Protein AF-A0A2P7QR66-F1 (afdb_monomer_lite)

Organism: NCBI:txid2116704

Secondary structure (DSSP, 8-state):
---------HHHHHHHHHHHHHHHHHHHHHHHHHHHHHHHHTSS-S--PPPPEEEEEEE--SSSPEEEEEETTTEEEEE-TT-EEEEEEETTS-EEEEEETTTEEEEEETT-TTSPPEEEEETT-------

Foldseek 3Di:
DDDPPDPPPPVNVVVVVVVVVVVVVVVVVVVVVVVVVVVVVVPPPPPVPPFDKDKDKDFACDPAWAWEAWPDVGDIDTAGHQWIKIKIAGPPFDKDWDADPPRYIYIYTHPDPPDTIDIDIPPPDRNPDDD

Radius of gyration: 33.75 Å; chains: 1; bounding box: 86×28×91 Å

Sequence (131 aa):
MGGLFGEVSSAGLAIAASVVLALLVAAVLAIRRQDRASTADHESHLSAAPPTRMQIPIRNSSSAPLTLFIEPICDQYEIPVGGEAIVTLRMDADHMLDWHEENWLSLWDGGVISCPAQVKVAKDRPWVGRE

pLDDT: mean 74.59, std 16.83, range [39.44, 95.69]

Structure (mmCIF, N/CA/C/O backbone):
data_AF-A0A2P7QR66-F1
#
_entry.id   AF-A0A2P7QR66-F1
#
loop_
_atom_site.group_PDB
_atom_site.id
_atom_site.type_symbol
_atom_site.label_atom_id
_atom_site.label_alt_id
_atom_site.label_comp_id
_atom_site.label_asym_id
_atom_site.label_entity_id
_atom_site.label_seq_id
_atom_site.pdbx_PDB_ins_code
_atom_site.Cartn_x
_atom_site.Cartn_y
_atom_site.Cartn_z
_atom_site.occupancy
_atom_site.B_iso_or_equiv
_atom_site.auth_seq_id
_atom_site.auth_comp_id
_atom_site.auth_asym_id
_atom_site.auth_atom_id
_atom_site.pdbx_PDB_model_num
ATOM 1 N N . MET A 1 1 ? 64.919 0.291 -76.359 1.00 46.59 1 MET A N 1
ATOM 2 C CA . MET A 1 1 ? 64.652 -0.037 -74.943 1.00 46.59 1 MET A CA 1
ATOM 3 C C . MET A 1 1 ? 64.729 1.255 -74.147 1.00 46.59 1 MET A C 1
ATOM 5 O O . MET A 1 1 ? 65.798 1.837 -74.081 1.00 46.59 1 MET A O 1
ATOM 9 N N . GLY A 1 2 ? 63.601 1.735 -73.629 1.00 39.44 2 GLY A N 1
ATOM 10 C CA . GLY A 1 2 ? 63.510 2.931 -72.790 1.00 39.44 2 GLY A CA 1
ATOM 11 C C . GLY A 1 2 ? 62.143 2.915 -72.120 1.00 39.44 2 GLY A C 1
ATOM 12 O O . GLY A 1 2 ? 61.134 3.074 -72.800 1.00 39.44 2 GLY A O 1
ATOM 13 N N . GLY A 1 3 ? 62.118 2.551 -70.838 1.00 41.59 3 GLY A N 1
ATOM 14 C CA . GLY A 1 3 ? 60.903 2.261 -70.084 1.00 41.59 3 GLY A CA 1
ATOM 15 C C . GLY A 1 3 ? 60.075 3.511 -69.807 1.00 41.59 3 GLY A C 1
ATOM 16 O O . GLY A 1 3 ? 60.584 4.505 -69.301 1.00 41.59 3 GLY A O 1
ATOM 17 N N . LEU A 1 4 ? 58.783 3.419 -70.114 1.00 45.91 4 LEU A N 1
ATOM 18 C CA . LEU A 1 4 ? 57.741 4.336 -69.667 1.00 45.91 4 LEU A CA 1
ATOM 19 C C . LEU A 1 4 ? 57.423 4.035 -68.194 1.00 45.91 4 LEU A C 1
ATOM 21 O O . LEU A 1 4 ? 56.492 3.290 -67.901 1.00 45.91 4 LEU A O 1
ATOM 25 N N . PHE A 1 5 ? 58.199 4.586 -67.264 1.00 48.00 5 PHE A N 1
ATOM 26 C CA . PHE A 1 5 ? 57.738 4.757 -65.886 1.00 48.00 5 PHE A CA 1
ATOM 27 C C . PHE A 1 5 ? 57.303 6.209 -65.731 1.00 48.00 5 PHE A C 1
ATOM 29 O O . PHE A 1 5 ? 58.129 7.109 -65.614 1.00 48.00 5 PHE A O 1
ATOM 36 N N . GLY A 1 6 ? 55.991 6.432 -65.818 1.00 47.09 6 GLY A N 1
ATOM 37 C CA . GLY A 1 6 ? 55.390 7.725 -65.526 1.00 47.09 6 GLY A CA 1
ATOM 38 C C . GLY A 1 6 ? 55.611 8.077 -64.058 1.00 47.09 6 GLY A C 1
ATOM 39 O O . GLY A 1 6 ? 55.243 7.307 -63.172 1.00 47.09 6 GLY A O 1
ATOM 40 N N . GLU A 1 7 ? 56.217 9.237 -63.813 1.00 49.03 7 GLU A N 1
ATOM 41 C CA . GLU A 1 7 ? 56.254 9.877 -62.502 1.00 49.03 7 GLU A CA 1
ATOM 42 C C . GLU A 1 7 ? 54.821 10.069 -61.994 1.00 49.03 7 GLU A C 1
ATOM 44 O O . GLU A 1 7 ? 54.069 10.920 -62.472 1.00 49.03 7 GLU A O 1
ATOM 49 N N . VAL A 1 8 ? 54.426 9.269 -61.006 1.00 54.41 8 VAL A N 1
ATOM 50 C CA . VAL A 1 8 ? 53.215 9.538 -60.235 1.00 54.41 8 VAL A CA 1
ATOM 51 C C . VAL A 1 8 ? 53.566 10.682 -59.289 1.00 54.41 8 VAL A C 1
ATOM 53 O O . VAL A 1 8 ? 54.230 10.476 -58.275 1.00 54.41 8 VAL A O 1
ATOM 56 N N . SER A 1 9 ? 53.181 11.907 -59.652 1.00 58.03 9 SER A N 1
ATOM 57 C CA . SER A 1 9 ? 53.384 13.086 -58.805 1.00 58.03 9 SER A CA 1
ATOM 58 C C . SER A 1 9 ? 52.826 12.825 -57.400 1.00 58.03 9 SER A C 1
ATOM 60 O O . SER A 1 9 ? 51.714 12.311 -57.250 1.00 58.03 9 SER A O 1
ATOM 62 N N . SER A 1 10 ? 53.577 13.204 -56.363 1.00 56.72 10 SER A N 1
ATOM 63 C CA . SER A 1 10 ? 53.190 13.064 -54.949 1.00 56.72 10 SER A CA 1
ATOM 64 C C . SER A 1 10 ? 51.823 13.690 -54.635 1.00 56.72 10 SER A C 1
ATOM 66 O O . SER A 1 10 ? 51.105 13.202 -53.761 1.00 56.72 10 SER A O 1
ATOM 68 N N . ALA A 1 11 ? 51.414 14.705 -55.403 1.00 56.72 11 ALA A N 1
ATOM 69 C CA . ALA A 1 11 ? 50.083 15.302 -55.341 1.00 56.72 11 ALA A CA 1
ATOM 70 C C . ALA A 1 11 ? 48.966 14.327 -55.766 1.00 56.72 11 ALA A C 1
ATOM 72 O O . ALA A 1 11 ? 47.915 14.282 -55.130 1.00 56.72 11 ALA A O 1
ATOM 73 N N . GLY A 1 12 ? 49.194 13.495 -56.788 1.00 53.44 12 GLY A N 1
ATOM 74 C CA . GLY A 1 12 ? 48.240 12.472 -57.229 1.00 53.44 12 GLY A CA 1
ATOM 75 C C . GLY A 1 12 ? 48.064 11.349 -56.202 1.00 53.44 12 GLY A C 1
ATOM 76 O O . GLY A 1 12 ? 46.947 10.885 -55.976 1.00 53.44 12 GLY A O 1
ATOM 77 N N . LEU A 1 13 ? 49.148 10.977 -55.512 1.00 58.84 13 LEU A N 1
ATOM 78 C CA . LEU A 1 13 ? 49.116 9.985 -54.433 1.00 58.84 13 LEU A CA 1
ATOM 79 C C . LEU A 1 13 ? 48.355 10.506 -53.197 1.00 58.84 13 LEU A C 1
ATOM 81 O O . LEU A 1 13 ? 47.575 9.771 -52.592 1.00 58.84 13 LEU A O 1
ATOM 85 N N . ALA A 1 14 ? 48.535 11.786 -52.854 1.00 59.72 14 ALA A N 1
ATOM 86 C CA . ALA A 1 14 ? 47.857 12.434 -51.730 1.00 59.72 14 ALA A CA 1
ATOM 87 C C . ALA A 1 14 ? 46.343 12.598 -51.959 1.00 59.72 14 ALA A C 1
ATOM 89 O O . ALA A 1 14 ? 45.548 12.412 -51.033 1.00 59.72 14 ALA A O 1
ATOM 90 N N . ILE A 1 15 ? 45.924 12.889 -53.195 1.00 61.78 15 ILE A N 1
ATOM 91 C CA . ILE A 1 15 ? 44.501 12.971 -53.558 1.00 61.78 15 ILE A CA 1
ATOM 92 C C . ILE A 1 15 ? 43.863 11.578 -53.499 1.00 61.78 15 ILE A C 1
ATOM 94 O O . ILE A 1 15 ? 42.804 11.416 -52.892 1.00 61.78 15 ILE A O 1
ATOM 98 N N . ALA A 1 16 ? 44.528 10.556 -54.047 1.00 63.94 16 ALA A N 1
ATOM 99 C CA . ALA A 1 16 ? 44.037 9.180 -54.006 1.00 63.94 16 ALA A CA 1
ATOM 100 C C . ALA A 1 16 ? 43.877 8.660 -52.565 1.00 63.94 16 ALA A C 1
ATOM 102 O O . ALA A 1 16 ? 42.833 8.103 -52.225 1.00 63.94 16 ALA A O 1
ATOM 103 N N . ALA A 1 17 ? 44.857 8.908 -51.689 1.00 69.50 17 ALA A N 1
ATOM 104 C CA . ALA A 1 17 ? 44.780 8.530 -50.277 1.00 69.50 17 ALA A CA 1
ATOM 105 C C . ALA A 1 17 ? 43.616 9.225 -49.543 1.00 69.50 17 ALA A C 1
ATOM 107 O O . ALA A 1 17 ? 42.920 8.601 -48.741 1.00 69.50 17 ALA A O 1
ATOM 108 N N . SER A 1 18 ? 43.367 10.500 -49.859 1.00 71.12 18 SER A N 1
ATOM 109 C CA . SER A 1 18 ? 42.292 11.291 -49.246 1.00 71.12 18 SER A CA 1
ATOM 110 C C . SER A 1 18 ? 40.900 10.789 -49.646 1.00 71.12 18 SER A C 1
ATOM 112 O O . SER A 1 18 ? 40.006 10.703 -48.804 1.00 71.12 18 SER A O 1
ATOM 114 N N . VAL A 1 19 ? 40.720 10.394 -50.912 1.00 75.00 19 VAL A N 1
ATOM 115 C CA . VAL A 1 19 ? 39.463 9.804 -51.407 1.00 75.00 19 VAL A CA 1
ATOM 116 C C . VAL A 1 19 ? 39.201 8.446 -50.755 1.00 75.00 19 VAL A C 1
ATOM 118 O O . VAL A 1 19 ? 38.082 8.181 -50.318 1.00 75.00 19 VAL A O 1
ATOM 121 N N . VAL A 1 20 ? 40.229 7.602 -50.624 1.00 79.00 20 VAL A N 1
ATOM 122 C CA . VAL A 1 20 ? 40.101 6.290 -49.969 1.00 79.00 20 VAL A CA 1
ATOM 123 C C . VAL A 1 20 ? 39.724 6.445 -48.495 1.00 79.00 20 VAL A C 1
ATOM 125 O O . VAL A 1 20 ? 38.810 5.769 -48.025 1.00 79.00 20 VAL A O 1
ATOM 128 N N . LEU A 1 21 ? 40.360 7.371 -47.771 1.00 81.62 21 LEU A N 1
ATOM 129 C CA . LEU A 1 21 ? 40.027 7.634 -46.371 1.00 81.62 21 LEU A CA 1
ATOM 130 C C . LEU A 1 21 ? 38.582 8.132 -46.213 1.00 81.62 21 LEU A C 1
ATOM 132 O O . LEU A 1 21 ? 37.865 7.653 -45.337 1.00 81.62 21 LEU A O 1
ATOM 136 N N . ALA A 1 22 ? 38.129 9.040 -47.081 1.00 82.81 22 ALA A N 1
ATOM 137 C CA . ALA A 1 22 ? 36.758 9.545 -47.054 1.00 82.81 22 ALA A CA 1
ATOM 138 C C . ALA A 1 22 ? 35.720 8.435 -47.305 1.00 82.81 22 ALA A C 1
ATOM 140 O O . ALA A 1 22 ? 34.705 8.373 -46.609 1.00 82.81 22 ALA A O 1
ATOM 141 N N . LEU A 1 23 ? 35.993 7.521 -48.244 1.00 85.31 23 LEU A N 1
ATOM 142 C CA . LEU A 1 23 ? 35.129 6.369 -48.522 1.00 85.31 23 LEU A CA 1
ATOM 143 C C . LEU A 1 23 ? 35.084 5.383 -47.348 1.00 85.31 23 LEU A C 1
ATOM 145 O O . LEU A 1 23 ? 34.005 4.908 -46.997 1.00 85.31 23 LEU A O 1
ATOM 149 N N . LEU A 1 24 ? 36.221 5.118 -46.698 1.00 86.94 24 LEU A N 1
ATOM 150 C CA . LEU A 1 24 ? 36.275 4.260 -45.509 1.00 86.94 24 LEU A CA 1
ATOM 151 C C . LEU A 1 24 ? 35.491 4.866 -44.339 1.00 86.94 24 LEU A C 1
ATOM 153 O O . LEU A 1 24 ? 34.721 4.165 -43.685 1.00 86.94 24 LEU A O 1
ATOM 157 N N . VAL A 1 25 ? 35.627 6.173 -44.103 1.00 86.62 25 VAL A N 1
ATOM 158 C CA . VAL A 1 25 ? 34.867 6.884 -43.064 1.00 86.62 25 VAL A CA 1
ATOM 159 C C . VAL A 1 25 ? 33.367 6.838 -43.361 1.00 86.62 25 VAL A C 1
ATOM 161 O O . VAL A 1 25 ? 32.578 6.532 -42.467 1.00 86.62 25 VAL A O 1
ATOM 164 N N . ALA A 1 26 ? 32.959 7.076 -44.610 1.00 84.38 26 ALA A N 1
ATOM 165 C CA . ALA A 1 26 ? 31.559 6.992 -45.017 1.00 84.38 26 ALA A CA 1
ATOM 166 C C . ALA A 1 26 ? 30.990 5.572 -44.850 1.00 84.38 26 ALA A C 1
ATOM 168 O O . ALA A 1 26 ? 29.879 5.421 -44.344 1.00 84.38 26 ALA A O 1
ATOM 169 N N . ALA A 1 27 ? 31.763 4.538 -45.195 1.00 84.38 27 ALA A N 1
ATOM 170 C CA . ALA A 1 27 ? 31.373 3.142 -45.012 1.00 84.38 27 ALA A CA 1
ATOM 171 C C . ALA A 1 27 ? 31.209 2.781 -43.527 1.00 84.38 27 ALA A C 1
ATOM 173 O O . ALA A 1 27 ? 30.191 2.208 -43.142 1.00 84.38 27 ALA A O 1
ATOM 174 N N . VAL A 1 28 ? 32.150 3.183 -42.666 1.00 82.50 28 VAL A N 1
ATOM 175 C CA . VAL A 1 28 ? 32.052 2.966 -41.211 1.00 82.50 28 VAL A CA 1
ATOM 176 C C . VAL A 1 28 ? 30.841 3.696 -40.623 1.00 82.50 28 VAL A C 1
ATOM 178 O O . VAL A 1 28 ? 30.130 3.144 -39.783 1.00 82.50 28 VAL A O 1
ATOM 181 N N . LEU A 1 29 ? 30.567 4.925 -41.070 1.00 78.31 29 LEU A N 1
ATOM 182 C CA . LEU A 1 29 ? 29.389 5.680 -40.639 1.00 78.31 29 LEU A CA 1
ATOM 183 C C . LEU A 1 29 ? 28.080 5.042 -41.124 1.00 78.31 29 LEU A C 1
ATOM 185 O O . LEU A 1 29 ? 27.108 5.038 -40.371 1.00 78.31 29 LEU A O 1
ATOM 189 N N . ALA A 1 30 ? 28.048 4.488 -42.338 1.00 75.00 30 ALA A N 1
ATOM 190 C CA . ALA A 1 30 ? 26.890 3.776 -42.869 1.00 75.00 30 ALA A CA 1
ATOM 191 C C . ALA A 1 30 ? 26.609 2.485 -42.083 1.00 75.00 30 ALA A C 1
ATOM 193 O O . ALA A 1 30 ? 25.475 2.274 -41.661 1.00 75.00 30 ALA A O 1
ATOM 194 N N . ILE A 1 31 ? 27.644 1.692 -41.783 1.00 74.25 31 ILE A N 1
ATOM 195 C CA . ILE A 1 31 ? 27.526 0.474 -40.964 1.00 74.25 31 ILE A CA 1
ATOM 196 C C . ILE A 1 31 ? 27.013 0.820 -39.557 1.00 74.25 31 ILE A C 1
ATOM 198 O O . ILE A 1 31 ? 26.042 0.230 -39.095 1.00 74.25 31 ILE A O 1
ATOM 202 N N . ARG A 1 32 ? 27.571 1.853 -38.905 1.00 68.06 32 ARG A N 1
ATOM 203 C CA . ARG A 1 32 ? 27.092 2.311 -37.584 1.00 68.06 32 ARG A CA 1
ATOM 204 C C . ARG A 1 32 ? 25.657 2.848 -37.603 1.00 68.06 32 ARG A C 1
ATOM 206 O O . ARG A 1 32 ? 24.965 2.760 -36.591 1.00 68.06 32 ARG A O 1
ATOM 213 N N . ARG A 1 33 ? 25.208 3.445 -38.713 1.00 66.19 33 ARG A N 1
ATOM 214 C CA . ARG A 1 33 ? 23.804 3.859 -38.882 1.00 66.19 33 ARG A CA 1
ATOM 215 C C . ARG A 1 33 ? 22.885 2.652 -39.030 1.00 66.19 33 ARG A C 1
ATOM 217 O O . ARG A 1 33 ? 21.797 2.677 -38.470 1.00 66.19 33 ARG A O 1
ATOM 224 N N . GLN A 1 34 ? 23.328 1.614 -39.731 1.00 59.59 34 GLN A N 1
ATOM 225 C CA . GLN A 1 34 ? 22.553 0.396 -39.931 1.00 59.59 34 GLN A CA 1
ATOM 226 C C . GLN A 1 34 ? 22.427 -0.426 -38.639 1.00 59.59 34 GLN A C 1
ATOM 228 O O . GLN A 1 34 ? 21.333 -0.891 -38.342 1.00 59.59 34 GLN A O 1
ATOM 233 N N . ASP A 1 35 ? 23.474 -0.481 -37.808 1.00 55.06 35 ASP A N 1
ATOM 234 C CA . ASP A 1 35 ? 23.395 -1.068 -36.458 1.00 55.06 35 ASP A CA 1
ATOM 235 C C . ASP A 1 35 ? 22.415 -0.315 -35.547 1.00 55.06 35 ASP A C 1
ATOM 237 O O . ASP A 1 35 ? 21.686 -0.934 -34.778 1.00 55.06 35 ASP A O 1
ATOM 241 N N . ARG A 1 36 ? 22.353 1.023 -35.644 1.00 55.94 36 ARG A N 1
ATOM 242 C CA . ARG A 1 36 ? 21.367 1.826 -34.894 1.00 55.94 36 ARG A CA 1
ATOM 243 C C . ARG A 1 36 ? 19.939 1.687 -35.418 1.00 55.94 36 ARG A C 1
ATOM 245 O O . ARG A 1 36 ? 19.009 1.832 -34.638 1.00 55.94 36 ARG A O 1
ATOM 252 N N . ALA A 1 37 ? 19.759 1.454 -36.715 1.00 54.09 37 ALA A N 1
ATOM 253 C CA . ALA A 1 37 ? 18.437 1.229 -37.296 1.00 54.09 37 ALA A CA 1
ATOM 254 C C . ALA A 1 37 ? 17.925 -0.187 -36.976 1.00 54.09 37 ALA A C 1
ATOM 256 O O . ALA A 1 37 ? 16.774 -0.356 -36.596 1.00 54.09 37 ALA A O 1
ATOM 257 N N . SER A 1 38 ? 18.802 -1.195 -37.016 1.00 50.34 38 SER A N 1
ATOM 258 C CA . SER A 1 38 ? 18.429 -2.584 -36.729 1.00 50.34 38 SER A CA 1
ATOM 259 C C . SER A 1 38 ? 18.078 -2.830 -35.259 1.00 50.34 38 SER A C 1
ATOM 261 O O . SER A 1 38 ? 17.277 -3.721 -34.983 1.00 50.34 38 SER A O 1
ATOM 263 N N . THR A 1 39 ? 18.649 -2.073 -34.317 1.00 49.62 39 THR A N 1
ATOM 264 C CA . THR A 1 39 ? 18.224 -2.121 -32.908 1.00 49.62 39 THR A CA 1
ATOM 265 C C . THR A 1 39 ? 16.943 -1.332 -32.648 1.00 49.62 39 THR A C 1
ATOM 267 O O . THR A 1 39 ? 16.220 -1.674 -31.721 1.00 49.62 39 THR A O 1
ATOM 270 N N . ALA A 1 40 ? 16.615 -0.337 -33.478 1.00 50.50 40 ALA A N 1
ATOM 271 C CA . ALA A 1 40 ? 15.362 0.408 -33.365 1.00 50.50 40 ALA A CA 1
ATOM 272 C C . ALA A 1 40 ? 14.152 -0.372 -33.917 1.00 50.50 40 ALA A C 1
ATOM 274 O O . ALA A 1 40 ? 13.055 -0.267 -33.374 1.00 50.50 40 ALA A O 1
ATOM 275 N N . ASP A 1 41 ? 14.348 -1.200 -34.946 1.00 46.12 41 ASP A N 1
ATOM 276 C CA . ASP A 1 41 ? 13.244 -1.916 -35.603 1.00 46.12 41 ASP A CA 1
ATOM 277 C C . ASP A 1 41 ? 12.826 -3.215 -34.881 1.00 46.12 41 ASP A C 1
ATOM 279 O O . ASP A 1 41 ? 11.747 -3.747 -35.145 1.00 46.12 41 ASP A O 1
ATOM 283 N N . HIS A 1 42 ? 13.633 -3.729 -33.943 1.00 46.31 42 HIS A N 1
ATOM 284 C CA . HIS A 1 42 ? 13.281 -4.923 -33.154 1.00 46.31 42 HIS A CA 1
ATOM 285 C C . HIS A 1 42 ? 12.508 -4.634 -31.856 1.00 46.31 42 HIS A C 1
ATOM 287 O O . HIS A 1 42 ? 12.004 -5.570 -31.240 1.00 46.31 42 HIS A O 1
ATOM 293 N N . GLU A 1 43 ? 12.328 -3.367 -31.469 1.00 47.34 43 GLU A N 1
ATOM 294 C CA . GLU A 1 43 ? 11.555 -2.979 -30.274 1.00 47.34 43 GLU A CA 1
ATOM 295 C C . GLU A 1 43 ? 10.201 -2.311 -30.596 1.00 47.34 43 GLU A C 1
ATOM 297 O O . GLU A 1 43 ? 9.593 -1.687 -29.733 1.00 47.34 43 GLU A O 1
ATOM 302 N N . SER A 1 44 ? 9.672 -2.447 -31.821 1.00 47.88 44 SER A N 1
ATOM 303 C CA . SER A 1 44 ? 8.440 -1.744 -32.243 1.00 47.88 44 SER A CA 1
ATOM 304 C C . SER A 1 44 ? 7.177 -2.622 -32.360 1.00 47.88 44 SER A C 1
ATOM 306 O O . SER A 1 44 ? 6.196 -2.205 -32.979 1.00 47.88 44 SER A O 1
ATOM 308 N N . HIS A 1 45 ? 7.147 -3.823 -31.767 1.00 42.84 45 HIS A N 1
ATOM 309 C CA . HIS A 1 45 ? 5.960 -4.702 -31.815 1.00 42.84 45 HIS A CA 1
ATOM 310 C C . HIS A 1 45 ? 5.419 -5.181 -30.457 1.00 42.84 45 HIS A C 1
ATOM 312 O O . HIS A 1 45 ? 4.472 -5.969 -30.425 1.00 42.84 45 HIS A O 1
ATOM 318 N N . LEU A 1 46 ? 5.914 -4.658 -29.331 1.00 54.16 46 LEU A N 1
ATOM 319 C CA . LEU A 1 46 ? 5.202 -4.789 -28.057 1.00 54.16 46 LEU A CA 1
ATOM 320 C C . LEU A 1 46 ? 4.131 -3.699 -27.986 1.00 54.16 46 LEU A C 1
ATOM 322 O O . LEU A 1 46 ? 4.394 -2.551 -27.648 1.00 54.16 46 LEU A O 1
ATOM 326 N N . SER A 1 47 ? 2.923 -4.088 -28.391 1.00 47.12 47 SER A N 1
ATOM 327 C CA . SER A 1 47 ? 1.662 -3.371 -28.202 1.00 47.12 47 SER A CA 1
ATOM 328 C C . SER A 1 47 ? 1.682 -2.515 -26.931 1.00 47.12 47 SER A C 1
ATOM 330 O O . SER A 1 47 ? 1.680 -3.052 -25.824 1.00 47.12 47 SER A O 1
ATOM 332 N N . ALA A 1 48 ? 1.657 -1.189 -27.083 1.00 60.34 48 ALA A N 1
ATOM 333 C CA . ALA A 1 48 ? 1.428 -0.238 -25.997 1.00 60.34 48 ALA A CA 1
ATOM 334 C C . ALA A 1 48 ? -0.041 -0.286 -25.534 1.00 60.34 48 ALA A C 1
ATOM 336 O O . ALA A 1 48 ? -0.719 0.737 -25.425 1.00 60.34 48 ALA A O 1
ATOM 337 N N . ALA A 1 49 ? -0.568 -1.490 -25.301 1.00 60.81 49 ALA A N 1
ATOM 338 C CA . ALA A 1 49 ? -1.749 -1.641 -24.481 1.00 60.81 49 ALA A CA 1
ATOM 339 C C . ALA A 1 49 ? -1.404 -1.053 -23.103 1.00 60.81 49 ALA A C 1
ATOM 341 O O . ALA A 1 49 ? -0.310 -1.314 -22.590 1.00 60.81 49 ALA A O 1
ATOM 342 N N . PRO A 1 50 ? -2.281 -0.223 -22.510 1.00 62.81 50 PRO A N 1
ATOM 343 C CA . PRO A 1 50 ? -2.051 0.269 -21.161 1.00 62.81 50 PRO A CA 1
ATOM 344 C C . PRO A 1 50 ? -1.794 -0.927 -20.235 1.00 62.81 50 PRO A C 1
ATOM 346 O O . PRO A 1 50 ? -2.423 -1.973 -20.428 1.00 62.81 50 PRO A O 1
ATOM 349 N N . PRO A 1 51 ? -0.884 -0.799 -19.251 1.00 67.25 51 PRO A N 1
ATOM 350 C CA . PRO A 1 51 ? -0.551 -1.904 -18.365 1.00 67.25 51 PRO A CA 1
ATOM 351 C C . PRO A 1 51 ? -1.836 -2.436 -17.742 1.00 67.25 51 PRO A C 1
ATOM 353 O O . PRO A 1 51 ? -2.627 -1.665 -17.185 1.00 67.25 51 PRO A O 1
ATOM 356 N N . THR A 1 52 ? -2.060 -3.741 -17.873 1.00 82.19 52 THR A N 1
ATOM 357 C CA . THR A 1 52 ? -3.231 -4.396 -17.299 1.00 82.19 52 THR A CA 1
ATOM 358 C C . THR A 1 52 ? -3.241 -4.134 -15.793 1.00 82.19 52 THR A C 1
ATOM 360 O O . THR A 1 52 ? -2.220 -4.296 -15.122 1.00 82.19 52 THR A O 1
ATOM 363 N N . ARG A 1 53 ? -4.376 -3.675 -15.257 1.00 85.50 53 ARG A N 1
ATOM 364 C CA . ARG A 1 53 ? -4.516 -3.306 -13.843 1.00 85.50 53 ARG A CA 1
ATOM 365 C C . ARG A 1 53 ? -5.349 -4.337 -13.092 1.00 85.50 53 ARG A C 1
ATOM 367 O O . ARG A 1 53 ? -6.376 -4.785 -13.593 1.00 85.50 53 ARG A O 1
ATOM 374 N N . MET A 1 54 ? -4.930 -4.648 -11.871 1.00 88.19 54 MET A N 1
ATOM 375 C CA . MET A 1 54 ? -5.688 -5.429 -10.898 1.00 88.19 54 MET A CA 1
ATOM 376 C C . MET A 1 54 ? -6.226 -4.500 -9.813 1.00 88.19 54 MET A C 1
ATOM 378 O O . MET A 1 54 ? -5.548 -3.552 -9.430 1.00 88.19 54 MET A O 1
ATOM 382 N N . GLN A 1 55 ? -7.426 -4.778 -9.305 1.00 90.81 55 GLN A N 1
ATOM 383 C CA . GLN A 1 55 ? -7.975 -4.098 -8.134 1.00 90.81 55 GLN A CA 1
ATOM 384 C C . GLN A 1 55 ? -8.084 -5.082 -6.974 1.00 90.81 55 GLN A C 1
ATOM 386 O O . GLN A 1 55 ? -8.702 -6.137 -7.119 1.00 90.81 55 GLN A O 1
ATOM 391 N N . ILE A 1 56 ? -7.504 -4.724 -5.832 1.00 90.38 56 ILE A N 1
ATOM 392 C CA . ILE A 1 56 ? -7.529 -5.517 -4.606 1.00 90.38 56 ILE A CA 1
ATOM 393 C C . ILE A 1 56 ? -8.265 -4.716 -3.525 1.00 90.38 56 ILE A C 1
ATOM 395 O O . ILE A 1 56 ? -7.825 -3.613 -3.183 1.00 90.38 56 ILE A O 1
ATOM 399 N N . PRO A 1 57 ? -9.385 -5.228 -2.987 1.00 92.56 57 PRO A N 1
ATOM 400 C CA . PRO A 1 57 ? -10.037 -4.616 -1.842 1.00 92.56 57 PRO A CA 1
ATOM 401 C C . PRO A 1 57 ? -9.280 -4.951 -0.551 1.00 92.56 57 PRO A C 1
ATOM 403 O O . PRO A 1 57 ? -9.062 -6.120 -0.235 1.00 92.56 57 PRO A O 1
ATOM 406 N N . ILE A 1 58 ? -8.938 -3.926 0.224 1.00 92.75 58 ILE A N 1
ATOM 407 C CA . ILE A 1 58 ? -8.380 -4.027 1.575 1.00 92.75 58 ILE A CA 1
ATOM 408 C C . ILE A 1 58 ? -9.456 -3.561 2.549 1.00 92.75 58 ILE A C 1
ATOM 410 O O . ILE A 1 58 ? -9.894 -2.412 2.505 1.00 92.75 58 ILE A O 1
ATOM 414 N N . ARG A 1 59 ? -9.910 -4.467 3.413 1.00 92.12 59 ARG A N 1
ATOM 415 C CA . ARG A 1 59 ? -11.023 -4.235 4.342 1.00 92.12 59 ARG A CA 1
ATOM 416 C C . ARG A 1 59 ? -10.515 -4.221 5.765 1.00 92.12 59 ARG A C 1
ATOM 418 O O . ARG A 1 59 ? -9.814 -5.141 6.173 1.00 92.12 59 ARG A O 1
ATOM 425 N N . ASN A 1 60 ? -10.905 -3.203 6.521 1.00 92.50 60 ASN A N 1
ATOM 426 C CA . ASN A 1 60 ? -10.531 -3.095 7.918 1.00 92.50 60 ASN A CA 1
ATOM 427 C C . ASN A 1 60 ? -11.621 -3.698 8.816 1.00 92.50 60 ASN A C 1
ATOM 429 O O . ASN A 1 60 ? -12.599 -3.033 9.151 1.00 92.50 60 ASN A O 1
ATOM 433 N N . SER A 1 61 ? -11.435 -4.955 9.220 1.00 90.12 61 SER A N 1
ATOM 434 C CA . SER A 1 61 ? -12.297 -5.647 10.189 1.00 90.12 61 SER A CA 1
ATOM 435 C C . SER A 1 61 ? -11.805 -5.539 11.636 1.00 90.12 61 SER A C 1
ATOM 437 O O . SER A 1 61 ? -12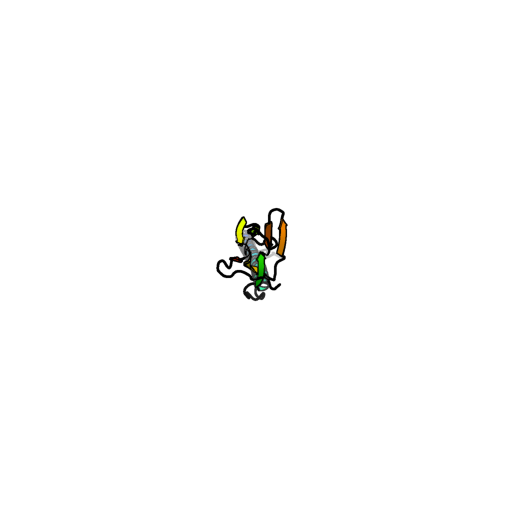.354 -6.197 12.519 1.00 90.12 61 SER A O 1
ATOM 439 N N . SER A 1 62 ? -10.737 -4.782 11.886 1.00 90.31 62 SER A N 1
ATOM 440 C CA . SER A 1 62 ? -10.187 -4.610 13.230 1.00 90.31 62 SER A CA 1
ATOM 441 C C . SER A 1 62 ? -11.003 -3.597 14.042 1.00 90.31 62 SER A C 1
ATOM 443 O O . SER A 1 62 ? -11.854 -2.883 13.514 1.00 90.31 62 SER A O 1
ATOM 445 N N . SER A 1 63 ? -10.720 -3.502 15.341 1.00 92.31 63 SER A N 1
ATOM 446 C CA . SER A 1 63 ? -11.325 -2.504 16.230 1.00 92.31 63 SER A CA 1
ATOM 447 C C . SER A 1 63 ? -10.642 -1.129 16.185 1.00 92.31 63 SER A C 1
ATOM 449 O O . SER A 1 63 ? -11.021 -0.250 16.957 1.00 92.31 63 SER A O 1
ATOM 451 N N . ALA A 1 64 ? -9.631 -0.934 15.332 1.00 93.12 64 ALA A N 1
ATOM 452 C CA . ALA A 1 64 ? -8.868 0.310 15.207 1.00 93.12 64 ALA A CA 1
ATOM 453 C C . ALA A 1 64 ? -8.708 0.719 13.729 1.00 93.12 64 ALA A C 1
ATOM 455 O O . ALA A 1 64 ? -8.887 -0.112 12.840 1.00 93.12 64 ALA A O 1
ATOM 456 N N . PRO A 1 65 ? -8.398 1.987 13.409 1.00 93.75 65 PRO A N 1
ATOM 457 C CA . PRO A 1 65 ? -8.040 2.367 12.043 1.00 93.75 65 PRO A CA 1
ATOM 458 C C . PRO A 1 65 ? -6.844 1.552 11.530 1.00 93.75 65 PRO A C 1
ATOM 460 O O . PRO A 1 65 ? -5.916 1.277 12.290 1.00 93.75 65 PRO A O 1
ATOM 463 N N . LEU A 1 66 ? -6.886 1.148 10.259 1.00 95.19 66 LEU A N 1
ATOM 464 C CA . LEU A 1 66 ? -5.806 0.433 9.579 1.00 95.19 66 LEU A CA 1
ATOM 465 C C . LEU A 1 66 ? -5.001 1.439 8.765 1.00 95.19 66 LEU A C 1
ATOM 467 O O . LEU A 1 66 ? -5.557 2.141 7.919 1.00 95.19 66 LEU A O 1
ATOM 471 N N . THR A 1 67 ? -3.697 1.481 8.994 1.00 95.69 67 THR A N 1
ATOM 472 C CA . THR A 1 67 ? -2.790 2.293 8.183 1.00 95.69 67 THR A CA 1
ATOM 473 C C . THR A 1 67 ? -2.279 1.476 6.999 1.00 95.69 67 THR A C 1
ATOM 475 O O . THR A 1 67 ? -1.662 0.438 7.190 1.00 95.69 67 THR A O 1
ATOM 478 N N . LEU A 1 68 ? -2.508 1.940 5.773 1.00 94.50 68 LEU A N 1
ATOM 479 C CA . LEU A 1 68 ? -1.920 1.381 4.557 1.00 94.50 68 LEU A CA 1
ATOM 480 C C . LEU A 1 68 ? -0.758 2.265 4.101 1.00 94.50 68 LEU A C 1
ATOM 482 O O . LEU A 1 68 ? -0.958 3.454 3.849 1.00 94.50 68 LEU A O 1
ATOM 486 N N . PHE A 1 69 ? 0.426 1.680 3.958 1.00 92.69 69 PHE A N 1
ATOM 487 C CA . PHE A 1 69 ? 1.635 2.348 3.490 1.00 92.69 69 PHE A CA 1
ATOM 488 C C . PHE A 1 69 ? 2.022 1.844 2.096 1.00 92.69 69 PHE A C 1
ATOM 490 O O . PHE A 1 69 ? 2.027 0.638 1.859 1.00 92.69 69 PHE A O 1
ATOM 497 N N . ILE A 1 70 ? 2.320 2.752 1.165 1.00 89.12 70 ILE A N 1
ATOM 498 C CA . I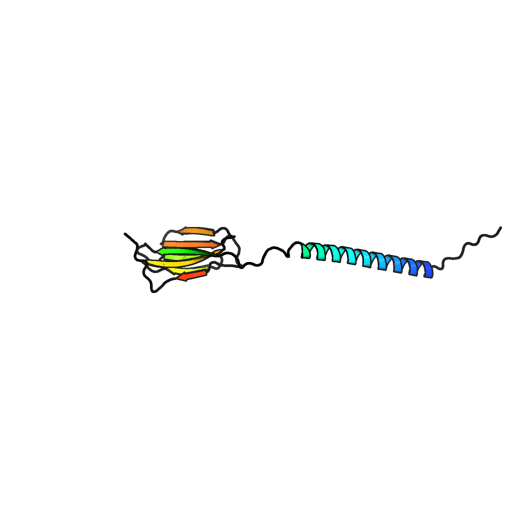LE A 1 70 ? 2.717 2.413 -0.207 1.00 89.12 70 ILE A CA 1
ATOM 499 C C . ILE A 1 70 ? 4.214 2.658 -0.384 1.00 89.12 70 ILE A C 1
ATOM 501 O O . ILE A 1 70 ? 4.681 3.799 -0.408 1.00 89.12 70 ILE A O 1
ATOM 505 N N . GLU A 1 71 ? 4.971 1.583 -0.562 1.00 85.25 71 GLU A N 1
ATOM 506 C CA . GLU A 1 71 ? 6.417 1.619 -0.757 1.00 85.25 71 GLU A CA 1
ATOM 507 C C . GLU A 1 71 ? 6.801 1.605 -2.247 1.00 85.25 71 GLU A C 1
ATOM 509 O O . GLU A 1 71 ? 6.134 0.957 -3.059 1.00 85.25 71 GLU A O 1
ATOM 514 N N . PRO A 1 72 ? 7.896 2.286 -2.646 1.00 74.75 72 PRO A N 1
ATOM 515 C CA . PRO A 1 72 ? 8.793 3.120 -1.833 1.00 74.75 72 PRO A CA 1
ATOM 516 C C . PRO A 1 72 ? 8.393 4.609 -1.802 1.00 74.75 72 PRO A C 1
ATOM 518 O O . PRO A 1 72 ? 9.181 5.446 -1.372 1.00 74.75 72 PRO A O 1
ATOM 521 N N . ILE A 1 73 ? 7.212 4.971 -2.317 1.00 77.06 73 ILE A N 1
ATOM 522 C CA . ILE A 1 73 ? 6.787 6.381 -2.417 1.00 77.06 73 ILE A CA 1
ATOM 523 C C . ILE A 1 73 ? 6.391 6.997 -1.069 1.00 77.06 73 ILE A C 1
ATOM 525 O O . ILE A 1 73 ? 6.224 8.210 -0.984 1.00 77.06 73 ILE A O 1
ATOM 529 N N . CYS A 1 74 ? 6.303 6.175 -0.023 1.00 81.06 74 CYS A N 1
ATOM 530 C CA . CYS A 1 74 ? 6.005 6.563 1.350 1.00 81.06 74 CYS A CA 1
ATOM 531 C C . CYS A 1 74 ? 4.650 7.265 1.522 1.00 81.06 74 CYS A C 1
ATOM 533 O O . CYS A 1 74 ? 4.479 8.077 2.432 1.00 81.06 74 CYS A O 1
ATOM 535 N N . ASP A 1 75 ? 3.684 6.943 0.660 1.00 88.69 75 ASP A N 1
ATOM 536 C CA . ASP A 1 75 ? 2.316 7.427 0.809 1.00 88.69 75 ASP A CA 1
ATOM 537 C C . ASP A 1 75 ? 1.591 6.624 1.889 1.00 88.69 75 ASP A C 1
ATOM 539 O O . ASP A 1 75 ? 1.685 5.396 1.943 1.00 88.69 75 ASP A O 1
ATOM 543 N N . GLN A 1 76 ? 0.809 7.321 2.710 1.00 92.50 76 GLN A N 1
ATOM 544 C CA . GLN A 1 76 ? 0.046 6.729 3.800 1.00 92.50 76 GLN A CA 1
ATOM 545 C C . GLN A 1 76 ? -1.447 7.010 3.636 1.00 92.50 76 GLN A C 1
ATOM 547 O O . GLN A 1 76 ? -1.869 8.144 3.403 1.00 92.50 76 GLN A O 1
ATOM 552 N N . TYR A 1 77 ? -2.256 5.973 3.823 1.00 9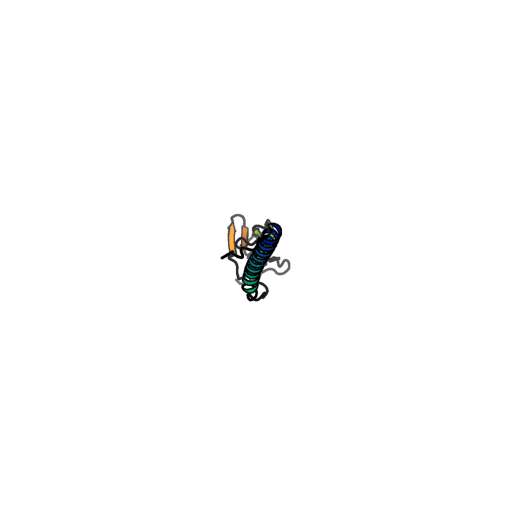3.38 77 TYR A N 1
ATOM 553 C CA . TYR A 1 77 ? -3.709 6.041 3.777 1.00 93.38 77 TYR A CA 1
ATOM 554 C C . TYR A 1 77 ? -4.293 5.424 5.042 1.00 93.38 77 TYR A C 1
ATOM 556 O O . TYR A 1 77 ? -3.952 4.307 5.413 1.00 93.38 77 TYR A O 1
ATOM 564 N N . GLU A 1 78 ? -5.212 6.131 5.688 1.00 94.44 78 GLU A N 1
ATOM 565 C CA . GLU A 1 78 ? -5.966 5.584 6.813 1.00 94.44 78 GLU A CA 1
ATOM 566 C C . GLU A 1 78 ? -7.279 4.971 6.315 1.00 94.44 78 GLU A C 1
ATOM 568 O O . GLU A 1 78 ? -8.064 5.623 5.617 1.00 94.44 78 GLU A O 1
ATOM 573 N N . ILE A 1 79 ? -7.520 3.716 6.684 1.00 94.00 79 ILE A N 1
ATOM 574 C CA . ILE A 1 79 ? -8.758 2.987 6.425 1.00 94.00 79 ILE A CA 1
ATOM 575 C C . ILE A 1 79 ? -9.533 2.918 7.750 1.00 94.00 79 ILE A C 1
ATOM 577 O O . ILE A 1 79 ? -9.072 2.260 8.690 1.00 94.00 79 ILE A O 1
ATOM 581 N N . PRO A 1 80 ? -10.705 3.573 7.862 1.00 93.06 80 PRO A N 1
ATOM 582 C CA . PRO A 1 80 ? -11.453 3.618 9.116 1.00 93.06 80 PRO A CA 1
ATOM 583 C C . PRO A 1 80 ? -11.918 2.221 9.544 1.00 93.06 80 PRO A C 1
ATOM 585 O O . PRO A 1 80 ? -11.930 1.286 8.743 1.00 93.06 80 PRO A O 1
ATOM 588 N N . VAL A 1 81 ? -12.313 2.075 10.810 1.00 92.56 81 VAL A N 1
ATOM 589 C CA . VAL A 1 81 ? -12.913 0.834 11.333 1.00 92.56 81 VAL A CA 1
ATOM 590 C C . VAL A 1 81 ? -14.146 0.466 10.512 1.00 92.56 81 VAL A C 1
ATOM 592 O O . VAL A 1 81 ? -15.018 1.306 10.289 1.00 92.56 81 VAL A O 1
ATOM 595 N N . GLY A 1 82 ? -14.210 -0.781 10.042 1.00 90.50 82 GLY A N 1
ATOM 596 C CA . GLY A 1 82 ? -15.255 -1.226 9.123 1.00 90.50 82 GLY A CA 1
ATOM 597 C C . GLY A 1 82 ? -15.173 -0.559 7.749 1.00 90.50 82 GLY A C 1
ATOM 598 O O . GLY A 1 82 ? -16.148 -0.578 7.016 1.00 90.50 82 GLY A O 1
ATOM 599 N N . GLY A 1 83 ? -14.063 0.085 7.392 1.00 91.44 83 GLY A N 1
ATOM 600 C CA . GLY A 1 83 ? -13.853 0.730 6.099 1.00 91.44 83 GLY A CA 1
ATOM 601 C C . GLY A 1 83 ? -13.265 -0.204 5.042 1.00 91.44 83 GLY A C 1
ATOM 602 O O . GLY A 1 83 ? -12.814 -1.315 5.328 1.00 91.44 83 GLY A O 1
ATOM 603 N N . GLU A 1 84 ? -13.227 0.284 3.803 1.00 93.81 84 GLU A N 1
ATOM 604 C CA . GLU A 1 84 ? -12.595 -0.396 2.670 1.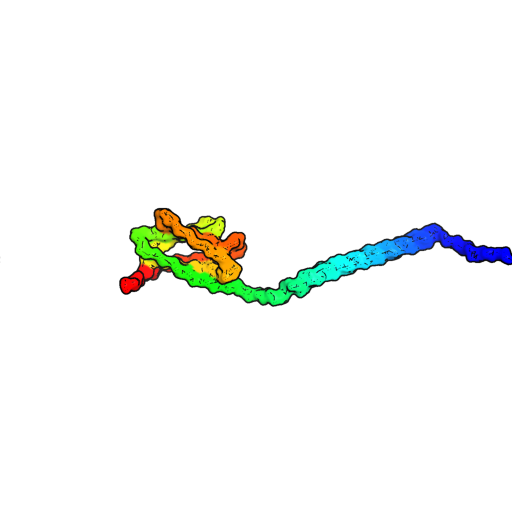00 93.81 84 GLU A CA 1
ATOM 605 C C . GLU A 1 84 ? -11.723 0.585 1.876 1.00 93.81 84 GLU A C 1
ATOM 607 O O . GLU A 1 84 ? -12.101 1.737 1.639 1.00 93.81 84 GLU A O 1
ATOM 612 N N . ALA A 1 85 ? -10.564 0.113 1.428 1.00 93.12 85 ALA A N 1
ATOM 613 C CA . ALA A 1 85 ? -9.780 0.740 0.378 1.00 93.12 85 ALA A CA 1
ATOM 614 C C . ALA A 1 85 ? -9.725 -0.171 -0.848 1.00 93.12 85 ALA A C 1
ATOM 616 O O . ALA A 1 85 ? -9.578 -1.383 -0.728 1.00 93.12 85 ALA A O 1
ATOM 617 N N . ILE A 1 86 ? -9.806 0.422 -2.034 1.00 93.69 86 ILE A N 1
ATOM 618 C CA . ILE A 1 86 ? -9.506 -0.265 -3.288 1.00 93.69 86 ILE A CA 1
ATOM 619 C C . ILE A 1 86 ? -8.107 0.149 -3.714 1.00 93.69 86 ILE A C 1
ATOM 621 O O . ILE A 1 86 ? -7.867 1.329 -3.988 1.00 93.69 86 ILE A O 1
ATOM 625 N N . VAL A 1 87 ? -7.202 -0.822 -3.777 1.00 91.31 87 VAL A N 1
ATOM 626 C CA . VAL A 1 87 ? -5.847 -0.623 -4.286 1.00 91.31 87 VAL A CA 1
ATOM 627 C C . VAL A 1 87 ? -5.779 -1.117 -5.720 1.00 91.31 87 VAL A C 1
ATOM 629 O O . VAL A 1 87 ? -6.171 -2.242 -6.017 1.00 91.31 87 VAL A O 1
ATOM 632 N N . THR A 1 88 ? -5.296 -0.268 -6.620 1.00 90.06 88 THR A N 1
ATOM 633 C CA . THR A 1 88 ? -5.087 -0.606 -8.027 1.00 90.06 88 THR A CA 1
ATOM 634 C C . THR A 1 88 ? -3.604 -0.825 -8.286 1.00 90.06 88 THR A C 1
ATOM 636 O O . THR A 1 88 ? -2.803 0.095 -8.121 1.00 90.06 88 THR A O 1
ATOM 639 N N . LEU A 1 89 ? -3.264 -2.036 -8.720 1.00 87.25 89 LEU A N 1
ATOM 640 C CA . LEU A 1 89 ? -1.906 -2.526 -8.948 1.00 87.25 89 LEU A CA 1
ATOM 641 C C . LEU A 1 89 ? -1.698 -2.904 -10.413 1.00 87.25 89 LEU A C 1
ATOM 643 O O . LEU A 1 89 ? -2.653 -3.083 -11.174 1.00 87.25 89 LEU A O 1
ATOM 647 N N . ARG A 1 90 ? -0.441 -3.021 -10.830 1.00 86.00 90 ARG A N 1
ATOM 648 C CA . ARG A 1 90 ? -0.062 -3.567 -12.139 1.00 86.00 90 ARG A CA 1
ATOM 649 C C . ARG A 1 90 ? -0.173 -5.089 -12.154 1.00 86.00 90 ARG A C 1
ATOM 651 O O . ARG A 1 90 ? 0.294 -5.730 -11.238 1.00 86.00 90 ARG A O 1
ATOM 658 N N . MET A 1 91 ? -0.740 -5.713 -13.179 1.00 84.00 91 MET A N 1
ATOM 659 C CA . MET A 1 91 ? -0.765 -7.188 -13.239 1.00 84.00 91 MET A CA 1
ATOM 660 C C . MET A 1 91 ? 0.572 -7.813 -13.639 1.00 84.00 91 MET A C 1
ATOM 662 O O . MET A 1 91 ? 0.767 -9.004 -13.435 1.00 84.00 91 MET A O 1
ATOM 666 N N . ASP A 1 92 ? 1.457 -7.033 -14.250 1.00 80.81 92 ASP A N 1
ATOM 667 C CA . ASP A 1 92 ? 2.731 -7.484 -14.809 1.00 80.81 92 ASP A CA 1
ATOM 668 C C . ASP A 1 92 ? 3.919 -7.277 -13.857 1.00 80.81 92 ASP A C 1
ATOM 670 O O . ASP A 1 92 ? 5.068 -7.369 -14.284 1.00 80.81 92 ASP A O 1
ATOM 674 N N . ALA A 1 93 ? 3.646 -6.987 -12.586 1.00 79.06 93 ALA A N 1
ATOM 675 C CA . ALA A 1 93 ? 4.647 -6.789 -11.550 1.00 79.06 93 ALA A CA 1
ATOM 676 C C . ALA A 1 93 ? 4.353 -7.676 -10.337 1.00 79.06 93 ALA A C 1
ATOM 678 O O . ALA A 1 93 ? 3.194 -7.999 -10.059 1.00 79.06 93 ALA A O 1
ATOM 679 N N . ASP A 1 94 ? 5.413 -8.051 -9.625 1.00 83.44 94 ASP A N 1
ATOM 680 C CA . ASP A 1 94 ? 5.298 -8.733 -8.343 1.00 83.44 94 ASP A CA 1
ATOM 681 C C . ASP A 1 94 ? 4.872 -7.729 -7.268 1.00 83.44 94 ASP A C 1
ATOM 683 O O . ASP A 1 94 ? 5.462 -6.657 -7.135 1.00 83.44 94 ASP A O 1
ATOM 687 N N . HIS A 1 95 ? 3.865 -8.099 -6.474 1.00 85.75 95 HIS A N 1
ATOM 688 C CA . HIS A 1 95 ? 3.391 -7.290 -5.351 1.00 85.75 95 HIS A CA 1
ATOM 689 C C . HIS A 1 95 ? 3.658 -8.003 -4.046 1.00 85.75 95 HIS A C 1
ATOM 691 O O . HIS A 1 95 ? 3.403 -9.202 -3.921 1.00 85.75 95 HIS A O 1
ATOM 697 N N . MET A 1 96 ? 4.102 -7.243 -3.056 1.00 87.56 96 MET A N 1
ATOM 698 C CA . MET A 1 96 ? 4.265 -7.728 -1.697 1.00 87.56 96 MET A CA 1
ATOM 699 C C . MET A 1 96 ? 3.314 -6.979 -0.775 1.00 87.56 96 MET A C 1
ATOM 701 O O . MET A 1 96 ? 3.171 -5.760 -0.868 1.00 87.56 96 MET A O 1
ATOM 705 N N . LEU A 1 97 ? 2.646 -7.733 0.091 1.00 90.31 97 LEU A N 1
ATOM 706 C CA . LEU A 1 97 ? 1.850 -7.208 1.189 1.00 90.31 97 LEU A CA 1
ATOM 707 C C . LEU A 1 97 ? 2.474 -7.730 2.478 1.00 90.31 97 LEU A C 1
ATOM 709 O O . LEU A 1 97 ? 2.588 -8.946 2.638 1.00 90.31 97 LEU A O 1
ATOM 713 N N . ASP A 1 98 ? 2.859 -6.825 3.372 1.00 91.38 98 ASP A N 1
ATOM 714 C CA . ASP A 1 98 ? 3.412 -7.169 4.681 1.00 91.38 98 ASP A CA 1
ATOM 715 C C . ASP A 1 98 ? 2.551 -6.569 5.793 1.00 91.38 98 ASP A C 1
ATOM 717 O O . ASP A 1 98 ? 2.265 -5.370 5.805 1.00 91.38 98 ASP A O 1
ATOM 721 N N . TRP A 1 99 ? 2.080 -7.428 6.695 1.00 92.44 99 TRP A N 1
ATOM 722 C CA . TRP A 1 99 ? 1.241 -7.016 7.812 1.00 92.44 99 TRP A CA 1
ATOM 723 C C . TRP A 1 99 ? 2.102 -6.857 9.051 1.00 92.44 99 TRP A C 1
ATOM 725 O O . TRP A 1 99 ? 2.779 -7.792 9.477 1.00 92.44 99 TRP A O 1
ATOM 735 N N . HIS A 1 100 ? 2.008 -5.697 9.676 1.00 89.31 100 HIS A N 1
ATOM 736 C CA . HIS A 1 100 ? 2.834 -5.356 10.813 1.00 89.31 100 HIS A CA 1
ATOM 737 C C . HIS A 1 100 ? 2.013 -5.253 12.107 1.00 89.31 100 HIS A C 1
ATOM 739 O O . HIS A 1 100 ? 0.778 -5.185 12.118 1.00 89.31 100 HIS A O 1
ATOM 745 N N . GLU A 1 101 ? 2.722 -5.251 13.234 1.00 85.81 101 GLU A N 1
ATOM 746 C CA . GLU A 1 101 ? 2.149 -4.959 14.551 1.00 85.81 101 GLU A CA 1
ATOM 747 C C . GLU A 1 101 ? 1.534 -3.554 14.566 1.00 8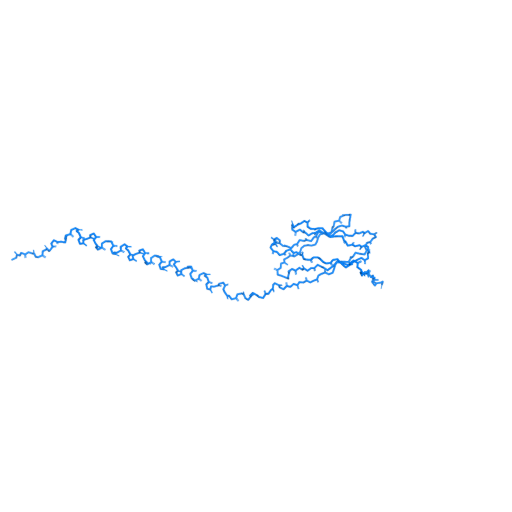5.81 101 GLU A C 1
ATOM 749 O O . GLU A 1 101 ? 1.937 -2.718 13.778 1.00 85.81 101 GLU A O 1
ATOM 754 N N . GLU A 1 102 ? 0.574 -3.262 15.446 1.00 86.25 102 GLU A N 1
ATOM 755 C CA . GLU A 1 102 ? -0.102 -1.945 15.507 1.00 86.25 102 GLU A CA 1
ATOM 756 C C . GLU A 1 102 ? -1.036 -1.612 14.326 1.00 86.25 102 GLU A C 1
ATOM 758 O O . GLU A 1 102 ? -1.402 -0.456 14.126 1.00 86.25 102 GLU A O 1
ATOM 763 N N . ASN A 1 103 ? -1.522 -2.627 13.600 1.00 88.62 103 ASN A N 1
ATOM 764 C CA . ASN A 1 103 ? -2.599 -2.472 12.612 1.00 88.62 103 ASN A CA 1
ATOM 765 C C . ASN A 1 103 ? -2.192 -1.588 11.416 1.00 88.62 103 ASN A C 1
ATOM 767 O O . ASN A 1 103 ? -2.948 -0.713 10.981 1.00 88.62 103 ASN A O 1
ATOM 771 N N . TRP A 1 104 ? -0.991 -1.829 10.880 1.00 92.56 104 TRP A N 1
ATOM 772 C CA . TRP A 1 104 ? -0.550 -1.264 9.605 1.00 92.56 104 TRP A CA 1
ATOM 773 C C . TRP A 1 104 ? -0.138 -2.346 8.605 1.00 92.56 104 TRP A C 1
ATOM 775 O O . TRP A 1 104 ? 0.296 -3.439 8.969 1.00 92.56 104 TRP A O 1
ATOM 785 N N . LEU A 1 105 ? -0.330 -2.028 7.329 1.00 93.44 105 LEU A N 1
ATOM 786 C CA . LEU A 1 105 ? -0.082 -2.879 6.175 1.00 93.44 105 LEU A CA 1
ATOM 787 C C . LEU A 1 105 ? 0.809 -2.120 5.197 1.00 93.44 105 LEU A C 1
ATOM 789 O O . LEU A 1 105 ? 0.432 -1.043 4.734 1.00 93.44 105 LEU A O 1
ATOM 793 N N . SER A 1 106 ? 1.951 -2.698 4.853 1.00 91.81 106 SER A N 1
ATOM 794 C CA . SER A 1 106 ? 2.832 -2.183 3.810 1.00 91.81 106 SER A CA 1
ATOM 795 C C . SER A 1 106 ? 2.532 -2.881 2.493 1.00 91.81 106 SER A C 1
ATOM 797 O O . SER A 1 106 ? 2.355 -4.100 2.442 1.00 91.81 106 SER A O 1
ATOM 799 N N . LEU A 1 107 ? 2.455 -2.103 1.419 1.00 91.06 107 LEU A N 1
ATOM 800 C CA . LEU A 1 107 ? 2.266 -2.590 0.064 1.00 91.06 107 LEU A CA 1
ATOM 801 C C . LEU A 1 107 ? 3.403 -2.095 -0.821 1.00 91.06 107 LEU A C 1
ATOM 803 O O . LEU A 1 107 ? 3.636 -0.891 -0.930 1.00 91.06 107 LEU A O 1
ATOM 807 N N . TRP A 1 108 ? 4.059 -3.031 -1.497 1.00 85.38 108 TRP A N 1
ATOM 808 C CA . TRP A 1 108 ? 5.183 -2.764 -2.383 1.00 85.38 108 TRP A CA 1
ATOM 809 C C . TRP A 1 108 ? 4.924 -3.328 -3.783 1.00 85.38 108 TRP A C 1
ATOM 811 O O . TRP A 1 108 ? 4.590 -4.503 -3.930 1.00 85.38 108 TRP A O 1
ATOM 821 N N . ASP A 1 109 ? 5.104 -2.486 -4.804 1.00 75.88 109 ASP A N 1
ATOM 822 C CA . ASP A 1 109 ? 5.050 -2.857 -6.226 1.00 75.88 109 ASP A CA 1
ATOM 823 C C . ASP A 1 109 ? 6.482 -3.065 -6.751 1.00 75.88 109 ASP A C 1
ATOM 825 O O . ASP A 1 109 ? 7.120 -2.112 -7.209 1.00 75.88 109 ASP A O 1
ATOM 829 N N . GLY A 1 110 ? 7.008 -4.287 -6.577 1.00 65.31 110 GLY A N 1
ATOM 830 C CA . GLY A 1 110 ? 8.131 -4.938 -7.283 1.00 65.31 110 GLY A CA 1
ATOM 831 C C . GLY A 1 110 ? 9.425 -4.173 -7.607 1.00 65.31 110 GLY A C 1
ATOM 832 O O . GLY A 1 110 ? 10.269 -4.690 -8.335 1.00 65.31 110 GLY A O 1
ATOM 833 N N . GLY A 1 111 ? 9.614 -2.946 -7.123 1.00 56.91 111 GLY A N 1
ATOM 834 C CA . GLY A 1 111 ? 10.756 -2.084 -7.431 1.00 56.91 111 GLY A CA 1
ATOM 835 C C . GLY A 1 111 ? 10.573 -1.114 -8.607 1.00 56.91 111 GLY A C 1
ATOM 836 O O . GLY A 1 111 ? 11.534 -0.429 -8.961 1.00 56.91 111 GLY A O 1
ATOM 837 N N . VAL A 1 112 ? 9.380 -0.979 -9.201 1.00 59.78 112 VAL A N 1
ATOM 838 C CA . VAL A 1 112 ? 9.163 -0.035 -10.315 1.00 59.78 112 VAL A CA 1
ATOM 839 C C . VAL A 1 112 ? 8.467 1.238 -9.829 1.00 59.78 112 VAL A C 1
ATOM 841 O O . VAL A 1 112 ? 7.251 1.388 -9.907 1.00 59.78 112 VAL A O 1
ATOM 844 N N . ILE A 1 113 ? 9.272 2.213 -9.394 1.00 61.00 113 ILE A N 1
ATOM 845 C CA . ILE A 1 113 ? 8.816 3.538 -8.917 1.00 61.00 113 ILE A CA 1
ATOM 846 C C . ILE A 1 113 ? 7.931 4.261 -9.952 1.00 61.00 113 ILE A C 1
ATOM 848 O O . ILE A 1 113 ? 7.091 5.082 -9.597 1.00 61.00 113 ILE A O 1
ATOM 852 N N . SER A 1 114 ? 8.085 3.961 -11.246 1.00 60.16 114 SER A N 1
ATOM 853 C CA . SER A 1 114 ? 7.409 4.685 -12.328 1.00 60.16 114 SER A CA 1
ATOM 854 C C . SER A 1 114 ? 5.903 4.420 -12.446 1.00 60.16 114 SER A C 1
ATOM 856 O O . SER A 1 114 ? 5.253 5.040 -13.286 1.00 60.16 114 SER A O 1
ATOM 858 N N . CYS A 1 115 ? 5.328 3.511 -11.654 1.00 62.53 115 CYS A N 1
ATOM 859 C CA . CYS A 1 115 ? 3.887 3.252 -11.630 1.00 62.53 115 CYS A CA 1
ATOM 860 C C . CYS A 1 115 ? 3.430 2.824 -10.227 1.00 62.53 115 CYS A C 1
ATOM 862 O O . CYS A 1 115 ? 3.103 1.655 -10.047 1.00 62.53 115 CYS A O 1
ATOM 864 N N . PRO A 1 116 ? 3.374 3.744 -9.250 1.00 69.56 116 PRO A N 1
ATOM 865 C CA . PRO A 1 116 ? 2.962 3.390 -7.901 1.00 69.56 116 PRO A CA 1
ATOM 866 C C . PRO A 1 116 ? 1.515 2.887 -7.855 1.00 69.56 116 PRO A C 1
ATOM 868 O O . PRO A 1 116 ? 0.681 3.234 -8.704 1.00 69.56 116 PRO A O 1
ATOM 871 N N . ALA A 1 117 ? 1.219 2.098 -6.823 1.00 80.31 117 ALA A N 1
ATOM 872 C CA . ALA A 1 117 ? -0.134 1.675 -6.503 1.00 80.31 117 ALA A CA 1
ATOM 873 C C . ALA A 1 117 ? -1.054 2.890 -6.313 1.00 80.31 117 ALA A C 1
ATOM 875 O O . ALA A 1 117 ? -0.685 3.875 -5.675 1.00 80.31 117 ALA A O 1
ATOM 876 N N . GLN A 1 118 ? -2.274 2.814 -6.843 1.00 86.00 118 GLN A N 1
ATOM 877 C CA . GLN A 1 118 ? -3.285 3.848 -6.621 1.00 86.00 118 GLN A CA 1
ATOM 878 C C . GLN A 1 118 ? -4.247 3.387 -5.537 1.00 86.00 118 GLN A C 1
ATOM 880 O O . GLN A 1 118 ? -4.814 2.300 -5.643 1.00 86.00 118 GLN A O 1
ATOM 885 N N . VAL A 1 119 ? -4.474 4.221 -4.526 1.00 86.62 119 VAL A N 1
ATOM 886 C CA . VAL A 1 119 ? -5.352 3.889 -3.402 1.00 86.62 119 VAL A CA 1
ATOM 887 C C . VAL A 1 119 ? -6.576 4.790 -3.409 1.00 86.62 119 VAL A C 1
ATOM 889 O O . VAL A 1 119 ? -6.477 6.015 -3.471 1.00 86.62 119 VAL A O 1
ATOM 892 N N . LYS A 1 120 ? -7.757 4.181 -3.293 1.00 90.44 120 LYS A N 1
ATOM 893 C CA . LYS A 1 120 ? -9.011 4.892 -3.048 1.00 90.44 120 LYS A CA 1
ATOM 894 C C . LYS A 1 120 ? -9.669 4.362 -1.785 1.00 90.44 120 LYS A C 1
ATOM 896 O O . LYS A 1 120 ? -10.184 3.248 -1.780 1.00 90.44 120 LYS A O 1
ATOM 901 N N . VAL A 1 121 ? -9.709 5.186 -0.743 1.00 87.62 121 VAL A N 1
ATOM 902 C CA . VAL A 1 121 ? -10.416 4.868 0.504 1.00 87.62 121 VAL A CA 1
ATOM 903 C C . VAL A 1 121 ? -11.886 5.265 0.376 1.00 87.62 121 VAL A C 1
ATOM 905 O O . VAL A 1 121 ? -12.208 6.426 0.109 1.00 87.62 121 VAL A O 1
ATOM 908 N N . ALA A 1 122 ? -12.791 4.308 0.567 1.00 82.56 122 ALA A N 1
ATOM 909 C CA . ALA A 1 122 ? -14.223 4.561 0.629 1.00 82.56 122 ALA A CA 1
ATOM 910 C C . ALA A 1 122 ? -14.592 5.074 2.028 1.00 82.56 122 ALA A C 1
ATOM 912 O O . ALA A 1 122 ? -14.870 4.298 2.936 1.00 82.56 122 ALA A O 1
ATOM 913 N N . LYS A 1 123 ? -14.589 6.400 2.204 1.00 65.50 123 LYS A N 1
ATOM 914 C CA . LYS A 1 123 ? -14.907 7.040 3.493 1.00 65.50 123 LYS A CA 1
ATOM 915 C C . LYS A 1 123 ? -16.394 6.962 3.873 1.00 65.50 123 LYS A C 1
ATOM 917 O O . LYS A 1 123 ? -16.712 6.963 5.055 1.00 65.50 123 LYS A O 1
ATOM 922 N N . ASP A 1 124 ? -17.282 6.808 2.886 1.00 63.56 124 ASP A N 1
ATOM 923 C CA . ASP A 1 124 ? -18.740 6.927 3.076 1.00 63.56 124 ASP A CA 1
ATOM 924 C C . ASP A 1 124 ? -19.498 5.594 2.949 1.00 63.56 124 ASP A C 1
ATOM 926 O O . ASP A 1 124 ? -20.728 5.566 2.893 1.00 63.56 124 ASP A O 1
ATOM 930 N N . ARG A 1 125 ? -18.782 4.468 2.845 1.00 58.44 125 ARG A N 1
ATOM 931 C CA . ARG A 1 125 ? -19.385 3.131 2.763 1.00 58.44 125 ARG A CA 1
ATOM 932 C C . ARG A 1 125 ? -18.756 2.222 3.809 1.00 58.44 125 ARG A C 1
ATOM 934 O O . ARG A 1 125 ? -17.703 1.653 3.527 1.00 58.44 125 ARG A O 1
ATOM 941 N N . PRO A 1 126 ? -19.379 2.065 4.989 1.00 60.06 126 PRO A N 1
ATOM 942 C CA . PRO A 1 126 ? -18.947 1.033 5.912 1.00 60.06 126 PRO A CA 1
ATOM 943 C C . PRO A 1 126 ? -19.093 -0.327 5.222 1.00 60.06 126 PRO A C 1
ATOM 945 O O . PRO A 1 126 ? -20.162 -0.692 4.725 1.00 60.06 126 PRO A O 1
ATOM 948 N N . TRP A 1 127 ? -17.994 -1.066 5.158 1.00 59.19 127 TRP A N 1
ATOM 949 C CA . TRP A 1 127 ? -17.996 -2.491 4.919 1.00 59.19 127 TRP A CA 1
ATOM 950 C C . TRP A 1 127 ? -18.696 -3.165 6.099 1.00 59.19 127 TRP A C 1
ATOM 952 O O . TRP A 1 127 ? -18.144 -3.33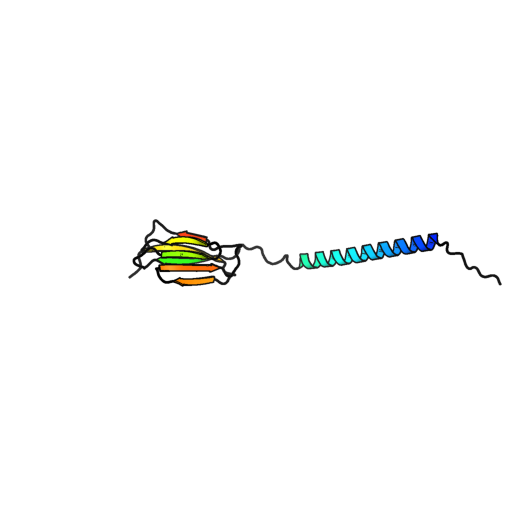7 7.184 1.00 59.19 127 TRP A O 1
ATOM 962 N N . VAL A 1 128 ? -19.955 -3.528 5.880 1.00 58.22 128 VAL A N 1
ATOM 963 C CA . VAL A 1 128 ? -20.691 -4.393 6.795 1.00 58.22 128 VAL A CA 1
ATOM 964 C C . VAL A 1 128 ? -20.212 -5.806 6.498 1.00 58.22 128 VAL A C 1
ATOM 966 O O . VAL A 1 128 ? -20.579 -6.389 5.473 1.00 58.22 128 VAL A O 1
ATOM 969 N N . GLY A 1 129 ? -19.309 -6.316 7.336 1.00 55.19 129 GLY A N 1
ATOM 970 C CA . GLY A 1 129 ? -18.882 -7.707 7.267 1.00 55.19 129 GLY A CA 1
ATOM 971 C C . GLY A 1 129 ? -20.108 -8.609 7.221 1.00 55.19 129 GLY A C 1
ATOM 972 O O . GLY A 1 129 ? -21.043 -8.423 7.997 1.00 55.19 129 GLY A O 1
ATOM 973 N N . ARG A 1 130 ? -20.153 -9.535 6.260 1.00 51.72 130 ARG A N 1
ATOM 974 C CA . ARG A 1 130 ? -21.148 -10.604 6.335 1.00 51.72 130 ARG A CA 1
ATOM 975 C C . ARG A 1 130 ? -20.682 -11.539 7.442 1.00 51.72 130 ARG A C 1
ATOM 977 O O . ARG A 1 130 ? -19.629 -12.154 7.281 1.00 51.72 130 ARG A O 1
ATOM 984 N N . GLU A 1 131 ? -21.429 -11.541 8.542 1.00 47.34 131 GLU A N 1
ATOM 985 C CA . GLU A 1 131 ? -21.408 -12.601 9.557 1.00 47.34 131 GLU A CA 1
ATOM 986 C C . GLU A 1 131 ? -21.634 -13.981 8.922 1.00 47.34 131 GLU A C 1
ATOM 988 O O . GLU A 1 131 ? -22.383 -14.061 7.913 1.00 47.34 131 GLU A O 1
#